Protein AF-A0A8X6UT67-F1 (afdb_monomer_lite)

Radius of gyration: 13.53 Å; chains: 1; bounding box: 36×21×32 Å

Structure (mmCIF, N/CA/C/O backbone):
data_AF-A0A8X6UT67-F1
#
_entry.id   AF-A0A8X6UT67-F1
#
loop_
_atom_site.group_PDB
_atom_site.id
_atom_site.type_symbol
_atom_site.label_atom_id
_atom_site.label_alt_id
_atom_site.label_comp_id
_atom_site.label_asym_id
_atom_site.label_entity_id
_atom_site.label_seq_id
_atom_site.pdbx_PDB_ins_code
_atom_site.Cartn_x
_atom_site.Cartn_y
_atom_site.Cartn_z
_atom_site.occupancy
_atom_site.B_iso_or_equiv
_atom_site.auth_seq_id
_atom_site.auth_comp_id
_atom_site.auth_asym_id
_atom_site.auth_atom_id
_atom_site.pdbx_PDB_model_num
ATOM 1 N N . MET A 1 1 ? -19.183 9.475 1.163 1.00 62.97 1 MET A N 1
ATOM 2 C CA . MET A 1 1 ? -18.033 8.698 0.660 1.00 62.97 1 MET A CA 1
ATOM 3 C C . MET A 1 1 ? -16.882 9.673 0.460 1.00 62.97 1 MET A C 1
ATOM 5 O O . MET A 1 1 ? -17.039 10.593 -0.331 1.00 62.97 1 MET A O 1
ATOM 9 N N . GLY A 1 2 ? -15.803 9.564 1.236 1.00 85.69 2 GLY A N 1
ATOM 10 C CA . GLY A 1 2 ? -14.591 10.366 1.033 1.00 85.69 2 GLY A CA 1
ATOM 11 C C . GLY A 1 2 ? -13.537 9.531 0.311 1.00 85.69 2 GLY A C 1
ATOM 12 O O . GLY A 1 2 ? -13.454 8.331 0.553 1.00 85.69 2 GLY A O 1
ATOM 13 N N . SER A 1 3 ? -12.745 10.143 -0.566 1.00 90.75 3 SER A N 1
ATOM 14 C CA . SER A 1 3 ? -11.637 9.476 -1.256 1.00 90.75 3 SER A CA 1
ATOM 15 C C . SER A 1 3 ? -10.371 10.312 -1.147 1.00 90.75 3 SER A C 1
ATOM 17 O O . SER A 1 3 ? -10.422 11.529 -1.316 1.00 90.75 3 SER A O 1
ATOM 19 N N . ILE A 1 4 ? -9.236 9.654 -0.919 1.00 91.75 4 ILE A N 1
ATOM 20 C CA . ILE A 1 4 ? -7.913 10.281 -0.913 1.00 91.75 4 ILE A CA 1
ATOM 21 C C . ILE A 1 4 ? -7.098 9.658 -2.047 1.00 91.75 4 ILE A C 1
ATOM 23 O O . ILE A 1 4 ? -7.028 8.436 -2.158 1.00 91.75 4 ILE A O 1
ATOM 27 N N . CYS A 1 5 ? -6.491 10.493 -2.893 1.00 92.56 5 CYS A N 1
ATOM 28 C CA . CYS A 1 5 ? -5.656 10.051 -4.007 1.00 92.56 5 CYS A CA 1
ATOM 29 C C . CYS A 1 5 ? -4.205 10.498 -3.795 1.00 92.56 5 CYS A C 1
ATOM 31 O O . CYS A 1 5 ? -3.899 11.688 -3.868 1.00 92.56 5 CYS A O 1
ATOM 33 N N . CYS A 1 6 ? -3.298 9.544 -3.579 1.00 90.94 6 CYS A N 1
ATOM 34 C CA . CYS A 1 6 ? -1.861 9.802 -3.500 1.00 90.94 6 CYS A CA 1
ATOM 35 C C . CYS A 1 6 ? -1.219 9.606 -4.883 1.00 90.94 6 CYS A C 1
ATOM 37 O O . CYS A 1 6 ? -1.074 8.478 -5.352 1.00 90.94 6 CYS A O 1
ATOM 39 N N . SER A 1 7 ? -0.817 10.702 -5.531 1.00 92.19 7 SER A N 1
ATOM 40 C CA . SER A 1 7 ? -0.143 10.702 -6.840 1.00 92.19 7 SER A CA 1
ATOM 41 C C . SER A 1 7 ? 1.250 11.341 -6.755 1.00 92.19 7 SER A C 1
ATOM 43 O O . SER A 1 7 ? 1.596 11.953 -5.748 1.00 92.19 7 SER A O 1
ATOM 45 N N . GLY A 1 8 ? 2.088 11.127 -7.773 1.00 91.06 8 GLY A N 1
ATOM 46 C CA . GLY A 1 8 ? 3.478 11.596 -7.802 1.00 91.06 8 GLY A CA 1
ATOM 47 C C . GLY A 1 8 ? 4.427 10.608 -8.479 1.00 91.06 8 GLY A C 1
ATOM 48 O O . GLY A 1 8 ? 4.061 9.459 -8.751 1.00 91.06 8 GLY A O 1
ATOM 49 N N . GLU A 1 9 ? 5.665 11.030 -8.728 1.00 88.94 9 GLU A N 1
ATOM 50 C CA . GLU A 1 9 ? 6.685 10.209 -9.389 1.00 88.94 9 GLU A CA 1
ATOM 51 C C . GLU A 1 9 ? 7.129 8.998 -8.548 1.00 88.94 9 GLU A C 1
ATOM 53 O O . GLU A 1 9 ? 6.826 8.870 -7.354 1.00 88.94 9 GLU A O 1
ATOM 58 N N . SER A 1 10 ? 7.822 8.052 -9.184 1.00 84.69 10 SER A N 1
ATOM 59 C CA . SER A 1 10 ? 8.427 6.918 -8.479 1.00 84.69 10 SER A CA 1
ATOM 60 C C . SER A 1 10 ? 9.416 7.425 -7.425 1.00 84.69 10 SER A C 1
ATOM 62 O O . SER A 1 10 ? 10.265 8.248 -7.739 1.00 84.69 10 SER A O 1
ATOM 64 N N . GLY A 1 11 ? 9.293 6.949 -6.184 1.00 83.31 11 GLY A N 1
ATOM 65 C CA . GLY A 1 11 ? 10.129 7.404 -5.064 1.00 83.31 11 GLY A CA 1
ATOM 66 C C . GLY A 1 11 ? 9.592 8.619 -4.295 1.00 83.31 11 GLY A C 1
ATOM 67 O O . GLY A 1 11 ? 10.109 8.921 -3.230 1.00 83.31 11 GLY A O 1
ATOM 68 N N . ALA A 1 12 ? 8.503 9.260 -4.736 1.00 87.81 12 ALA A N 1
ATOM 69 C CA . ALA A 1 12 ? 7.937 10.448 -4.074 1.00 87.81 12 ALA A CA 1
ATOM 70 C C . ALA A 1 12 ? 7.244 10.190 -2.711 1.00 87.81 12 ALA A C 1
ATOM 72 O O . ALA A 1 12 ? 6.575 11.073 -2.188 1.00 87.81 12 ALA A O 1
ATOM 73 N N . GLY A 1 13 ? 7.332 8.978 -2.147 1.00 88.88 13 GLY A N 1
ATOM 74 C CA . GLY A 1 13 ? 6.759 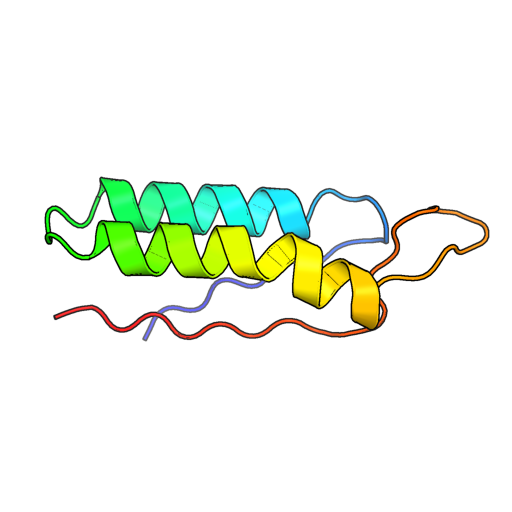8.669 -0.826 1.00 88.88 13 GLY A CA 1
ATOM 75 C C . GLY A 1 13 ? 5.250 8.383 -0.794 1.00 88.88 13 GLY A C 1
ATOM 76 O O . GLY A 1 13 ? 4.635 8.458 0.268 1.00 88.88 13 GLY A O 1
ATOM 77 N N . LYS A 1 14 ? 4.627 8.028 -1.928 1.00 90.69 14 LYS A N 1
ATOM 78 C CA . LYS A 1 14 ? 3.181 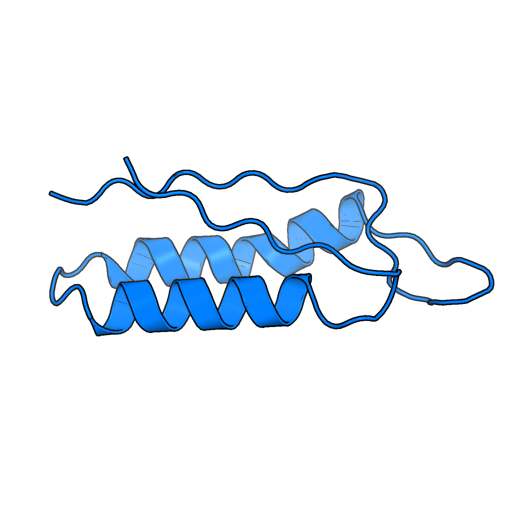7.713 -2.000 1.00 90.69 14 LYS A CA 1
ATOM 79 C C . LYS A 1 14 ? 2.769 6.562 -1.070 1.00 90.69 14 LYS A C 1
ATOM 81 O O . LYS A 1 14 ? 1.751 6.658 -0.386 1.00 90.69 14 LYS A O 1
ATOM 86 N N . THR A 1 15 ? 3.560 5.489 -1.043 1.00 86.12 15 THR A N 1
ATOM 87 C CA . THR A 1 15 ? 3.299 4.299 -0.217 1.00 86.12 15 THR A CA 1
ATOM 88 C C . THR A 1 15 ? 3.371 4.641 1.271 1.00 86.12 15 THR A C 1
ATOM 90 O O . THR A 1 15 ? 2.432 4.354 2.012 1.00 86.12 15 THR A O 1
ATOM 93 N N . GLU A 1 16 ? 4.416 5.362 1.682 1.00 87.12 16 GLU A N 1
ATOM 94 C CA . GLU A 1 16 ? 4.581 5.838 3.061 1.00 87.12 16 GLU A CA 1
ATOM 95 C C . GLU A 1 16 ? 3.463 6.798 3.482 1.00 87.12 16 GLU A C 1
ATOM 97 O O . GLU A 1 16 ? 2.883 6.651 4.557 1.00 87.12 16 GLU A O 1
ATOM 102 N N . SER A 1 17 ? 3.078 7.728 2.604 1.00 91.12 17 SER A N 1
ATOM 103 C CA . SER A 1 17 ? 1.955 8.642 2.856 1.00 91.12 17 SER A CA 1
ATOM 104 C C . SER A 1 17 ? 0.656 7.871 3.103 1.00 91.12 17 SER A C 1
ATOM 106 O O . SER A 1 17 ? -0.077 8.156 4.047 1.00 91.12 17 SER A O 1
ATOM 108 N N . THR A 1 18 ? 0.399 6.842 2.292 1.00 88.56 18 THR A N 1
ATOM 109 C CA . THR A 1 18 ? -0.781 5.982 2.438 1.00 88.56 18 THR A CA 1
ATOM 110 C C . THR A 1 18 ? -0.774 5.247 3.783 1.00 88.56 18 THR A C 1
ATOM 112 O O . THR A 1 18 ? -1.804 5.169 4.450 1.00 88.56 18 THR A O 1
ATOM 115 N N . LYS A 1 19 ? 0.390 4.755 4.225 1.00 84.81 19 LYS A N 1
ATOM 116 C CA . LYS A 1 19 ? 0.568 4.106 5.533 1.00 84.81 19 LYS A CA 1
ATOM 117 C C . LYS A 1 19 ? 0.254 5.050 6.697 1.00 84.81 19 LYS A C 1
ATOM 119 O O . LYS A 1 19 ? -0.489 4.662 7.596 1.00 84.81 19 LYS A O 1
ATOM 124 N N . LEU A 1 20 ? 0.752 6.285 6.658 1.00 88.06 20 LEU A N 1
ATOM 125 C CA . LEU A 1 20 ? 0.478 7.290 7.693 1.00 88.06 20 LEU A CA 1
ATOM 126 C C . LEU A 1 20 ? -1.005 7.672 7.755 1.00 88.06 20 LEU A C 1
ATOM 128 O O . LEU A 1 20 ? -1.569 7.76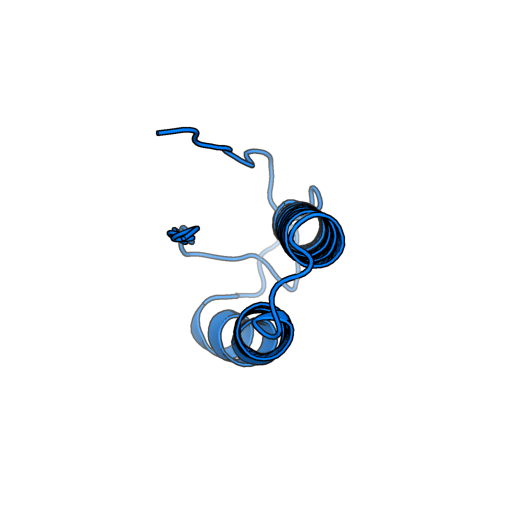1 8.845 1.00 88.06 20 LEU A O 1
ATOM 132 N N . ILE A 1 21 ? -1.658 7.840 6.600 1.00 88.56 21 ILE A N 1
ATOM 133 C CA . ILE A 1 21 ? -3.103 8.108 6.531 1.00 88.56 21 ILE A CA 1
ATOM 134 C C . ILE A 1 21 ? -3.886 6.976 7.203 1.00 88.56 21 ILE A C 1
ATOM 136 O O . ILE A 1 21 ? -4.768 7.240 8.016 1.00 88.56 21 ILE A O 1
ATOM 140 N N . MET A 1 22 ? -3.539 5.720 6.915 1.00 83.88 22 MET A N 1
ATOM 141 C CA . MET A 1 22 ? -4.200 4.558 7.515 1.00 83.88 22 MET A CA 1
ATOM 142 C C . MET A 1 22 ? -3.997 4.493 9.033 1.00 83.88 22 MET A C 1
ATOM 144 O O . MET A 1 22 ? -4.958 4.261 9.764 1.00 83.88 22 MET A O 1
ATOM 148 N N . GLN A 1 23 ? -2.783 4.760 9.523 1.00 82.62 23 GLN A N 1
ATOM 149 C CA . GLN A 1 23 ? -2.499 4.831 10.962 1.00 82.62 23 GLN A CA 1
ATOM 150 C C . GLN A 1 23 ? -3.287 5.949 11.652 1.00 82.62 23 GLN A C 1
ATOM 152 O O . GLN A 1 23 ? -3.842 5.736 12.727 1.00 82.62 23 GLN A O 1
ATOM 157 N N . TYR A 1 24 ? -3.383 7.123 11.025 1.00 86.25 24 TYR A N 1
ATOM 158 C CA . TYR A 1 24 ? -4.174 8.233 11.547 1.00 86.25 24 TYR A CA 1
ATOM 159 C C . TYR A 1 24 ? -5.667 7.890 11.601 1.00 86.25 24 TYR A C 1
ATOM 161 O O . TYR A 1 24 ? -6.305 8.070 12.637 1.00 86.25 24 TYR A O 1
ATOM 169 N N . LEU A 1 25 ? -6.220 7.342 10.513 1.00 82.00 25 LEU A N 1
ATOM 170 C CA . LEU A 1 25 ? -7.619 6.916 10.466 1.00 82.00 25 LEU A CA 1
ATOM 171 C C . LEU A 1 25 ? -7.919 5.855 11.531 1.00 82.00 25 LEU A C 1
ATOM 173 O O . LEU A 1 25 ? -8.978 5.912 12.151 1.00 82.00 25 LEU A O 1
ATOM 177 N N . ALA A 1 26 ? -6.988 4.936 11.784 1.00 78.12 26 ALA A N 1
ATOM 178 C CA . ALA A 1 26 ? -7.104 3.953 12.857 1.00 78.12 26 ALA A CA 1
ATOM 179 C C . ALA A 1 26 ? -7.104 4.608 14.243 1.00 78.12 26 ALA A C 1
ATOM 181 O O . ALA A 1 26 ? -7.989 4.344 15.044 1.00 78.12 26 ALA A O 1
ATOM 182 N N . ALA A 1 27 ? -6.166 5.522 14.505 1.00 79.38 27 ALA A N 1
ATOM 183 C CA . ALA A 1 27 ? -6.044 6.193 15.798 1.00 79.38 27 ALA A CA 1
ATOM 184 C C . ALA A 1 27 ? -7.262 7.069 16.143 1.00 79.38 27 ALA A C 1
ATOM 186 O O . ALA A 1 27 ? -7.666 7.145 17.304 1.00 79.38 27 ALA A O 1
ATOM 187 N N . VAL A 1 28 ? -7.858 7.733 15.146 1.00 82.81 28 VAL A N 1
ATOM 188 C CA . VAL A 1 28 ? -9.057 8.568 15.338 1.00 82.81 28 VAL A CA 1
ATOM 189 C C . VAL A 1 28 ? -10.310 7.711 15.546 1.00 82.81 28 VAL A C 1
ATOM 191 O O . VAL A 1 28 ? -11.201 8.092 16.310 1.00 82.81 28 VAL A O 1
ATOM 194 N N . ASN A 1 29 ? -10.377 6.532 14.926 1.00 73.94 29 ASN A N 1
ATOM 195 C CA . ASN A 1 29 ? -11.466 5.587 15.138 1.00 73.94 29 ASN A CA 1
ATOM 196 C C . ASN A 1 29 ? -11.182 4.711 16.369 1.00 73.94 29 ASN A C 1
ATOM 198 O O . ASN A 1 29 ? -10.554 3.667 16.262 1.00 73.94 29 ASN A O 1
ATOM 202 N N . LYS A 1 30 ? -11.721 5.079 17.542 1.00 64.75 30 LYS A N 1
ATOM 203 C CA . LYS A 1 30 ? -11.578 4.346 18.829 1.00 64.75 30 LYS A CA 1
ATOM 204 C C . LYS A 1 30 ? -12.188 2.925 18.864 1.00 64.75 30 LYS A C 1
ATOM 206 O O . LYS A 1 30 ? -12.396 2.366 19.939 1.00 64.75 30 LYS A O 1
ATOM 211 N N . SER A 1 31 ? -12.527 2.354 17.715 1.00 64.25 31 SER A N 1
ATOM 212 C CA . SER A 1 31 ? -13.023 0.987 17.588 1.00 64.25 31 SER A CA 1
ATOM 213 C C . SER A 1 31 ? -11.862 -0.009 17.771 1.00 64.25 31 SER A C 1
ATOM 215 O O . SER A 1 31 ? -10.744 0.286 17.351 1.00 64.25 31 SER A O 1
ATOM 217 N N . PRO A 1 32 ? -12.085 -1.218 18.328 1.00 58.03 32 PRO A N 1
ATOM 218 C CA . PRO A 1 32 ? -11.066 -2.277 18.443 1.00 58.03 32 PRO A CA 1
ATOM 219 C C . PRO A 1 32 ? -10.499 -2.776 17.091 1.00 58.03 32 PRO A C 1
ATOM 221 O O . PRO A 1 32 ? -9.689 -3.696 17.046 1.00 58.03 32 PRO A O 1
ATOM 224 N N . SER A 1 33 ? -10.890 -2.151 15.978 1.00 59.34 33 SER A N 1
ATOM 225 C CA . SER A 1 33 ? -10.466 -2.401 14.599 1.00 59.34 33 SER A CA 1
ATOM 226 C C . SER A 1 33 ? -9.021 -2.001 14.261 1.00 59.34 33 SER A C 1
ATOM 228 O O . SER A 1 33 ? -8.662 -2.060 13.087 1.00 59.34 33 SER A O 1
ATOM 230 N N . ASN A 1 34 ? -8.171 -1.651 15.236 1.00 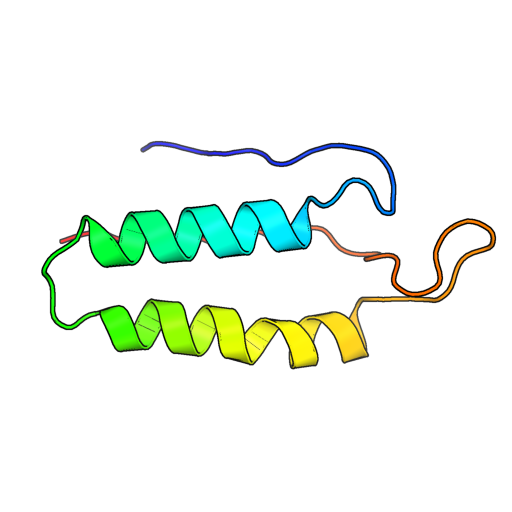64.50 34 ASN A N 1
ATOM 231 C CA . ASN A 1 34 ? -6.726 -1.466 15.002 1.00 64.50 34 ASN A CA 1
ATOM 232 C C . ASN A 1 34 ? -6.079 -2.686 14.325 1.00 64.50 34 ASN A C 1
ATOM 234 O O . ASN A 1 34 ? -5.169 -2.518 13.516 1.00 64.50 34 ASN A O 1
ATOM 238 N N . LEU A 1 35 ? -6.628 -3.885 14.562 1.00 66.62 35 LEU A N 1
ATOM 239 C CA . LEU A 1 35 ? -6.218 -5.122 13.895 1.00 66.62 35 LEU A CA 1
ATOM 240 C C . LEU A 1 35 ? -6.297 -5.038 12.361 1.00 66.62 35 LEU A C 1
ATOM 242 O O . LEU A 1 35 ? -5.444 -5.580 11.670 1.00 66.62 35 LEU A O 1
ATOM 246 N N . ILE A 1 36 ? -7.311 -4.356 11.813 1.00 70.88 36 ILE A N 1
ATOM 247 C CA . ILE A 1 36 ? -7.500 -4.243 10.358 1.00 70.88 36 ILE A CA 1
ATOM 248 C C . ILE A 1 36 ? -6.410 -3.352 9.764 1.00 70.88 36 ILE A C 1
ATOM 250 O O . ILE A 1 36 ? -5.835 -3.669 8.726 1.00 70.88 36 ILE A O 1
ATOM 254 N N . THR A 1 37 ? -6.091 -2.246 10.435 1.00 70.88 37 THR A N 1
ATOM 255 C CA . THR A 1 37 ? -5.022 -1.353 9.989 1.00 70.88 37 THR A CA 1
ATOM 256 C C . THR A 1 37 ? -3.668 -2.046 10.068 1.00 70.88 37 THR A C 1
ATOM 258 O O . THR A 1 37 ? -2.908 -1.961 9.109 1.00 70.88 37 THR A O 1
ATOM 261 N N . GLU A 1 38 ? -3.381 -2.774 11.148 1.00 75.06 38 GLU A N 1
ATOM 262 C CA . GLU A 1 38 ? -2.154 -3.571 11.269 1.00 75.06 38 GLU A CA 1
ATOM 263 C C . GLU A 1 38 ? -2.041 -4.609 10.149 1.00 75.06 38 GLU A C 1
ATOM 265 O O . GLU A 1 38 ? -1.033 -4.623 9.449 1.00 75.06 38 GLU A O 1
ATOM 270 N N . GLN A 1 39 ? -3.101 -5.373 9.868 1.00 77.88 39 GLN A N 1
ATOM 271 C CA . GLN A 1 39 ? -3.119 -6.333 8.757 1.00 77.88 39 GLN A CA 1
ATOM 272 C C . GLN A 1 39 ? -2.882 -5.671 7.393 1.00 77.88 39 GLN A C 1
ATOM 274 O O . GLN A 1 39 ? -2.162 -6.208 6.551 1.00 77.88 39 GLN A O 1
ATOM 279 N N . ILE A 1 40 ? -3.451 -4.484 7.156 1.00 76.69 40 ILE A N 1
ATOM 280 C CA . ILE A 1 40 ? -3.223 -3.735 5.912 1.00 76.69 40 ILE A CA 1
ATOM 281 C C . ILE A 1 40 ? -1.762 -3.274 5.799 1.00 76.69 40 ILE A C 1
ATOM 283 O O . ILE A 1 40 ? -1.205 -3.266 4.697 1.00 76.69 40 ILE A O 1
ATOM 287 N N . LEU A 1 41 ? -1.135 -2.895 6.916 1.00 78.44 41 LEU A N 1
ATOM 288 C CA . LEU A 1 41 ? 0.280 -2.527 6.953 1.00 78.44 41 LEU A CA 1
ATOM 289 C C . LEU A 1 41 ? 1.192 -3.741 6.756 1.00 78.44 41 LEU A C 1
ATOM 291 O O . LEU A 1 41 ? 2.173 -3.637 6.023 1.00 78.44 41 LEU A O 1
ATOM 295 N N . GLU A 1 42 ? 0.855 -4.887 7.344 1.00 83.75 42 GLU A N 1
ATOM 296 C CA . GLU A 1 42 ? 1.582 -6.151 7.176 1.00 83.75 42 GLU A CA 1
ATOM 297 C C . GLU A 1 42 ? 1.452 -6.728 5.761 1.00 83.75 42 GLU A C 1
ATOM 299 O O . GLU A 1 42 ? 2.368 -7.387 5.269 1.00 83.75 42 GLU A O 1
ATOM 304 N N . ALA A 1 43 ? 0.358 -6.431 5.058 1.00 84.44 43 ALA A N 1
ATOM 305 C CA . ALA A 1 43 ? 0.191 -6.814 3.662 1.00 84.44 43 ALA A CA 1
ATOM 306 C C . ALA A 1 43 ? 1.104 -6.023 2.703 1.00 84.44 43 ALA A C 1
ATOM 308 O O . ALA A 1 43 ? 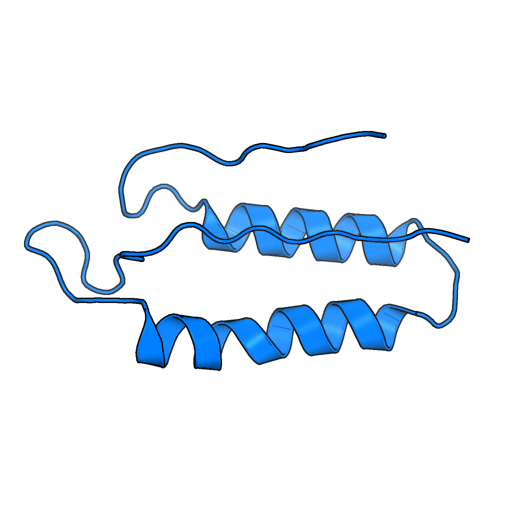1.329 -6.475 1.580 1.00 84.44 43 ALA A O 1
ATOM 309 N N . ASN A 1 44 ? 1.645 -4.859 3.099 1.00 83.75 44 ASN A N 1
ATOM 310 C CA . ASN A 1 44 ? 2.489 -4.039 2.217 1.00 83.75 44 ASN A CA 1
ATOM 311 C C . ASN A 1 44 ? 3.751 -4.774 1.741 1.00 83.75 44 ASN A C 1
ATOM 313 O O . ASN A 1 44 ? 3.908 -4.868 0.528 1.00 83.75 44 ASN A O 1
ATOM 317 N N . PRO A 1 45 ? 4.606 -5.349 2.612 1.00 88.62 45 PRO A N 1
ATOM 318 C CA . PRO A 1 45 ? 5.763 -6.132 2.175 1.00 88.62 45 PRO A CA 1
ATOM 319 C C . PRO A 1 45 ? 5.428 -7.220 1.149 1.00 88.62 45 PRO A C 1
ATOM 321 O O . PRO A 1 45 ? 6.188 -7.437 0.208 1.00 88.62 45 PRO A O 1
ATOM 324 N N . LEU A 1 46 ? 4.275 -7.879 1.303 1.00 88.88 46 LEU A N 1
ATOM 325 C CA . LEU A 1 46 ? 3.819 -8.905 0.370 1.00 88.88 46 LEU A CA 1
ATOM 326 C C . LEU A 1 46 ? 3.399 -8.296 -0.973 1.00 88.88 46 LEU A C 1
ATOM 328 O O . LEU A 1 46 ? 3.800 -8.774 -2.024 1.00 88.88 46 LEU A O 1
ATOM 332 N N . LEU A 1 47 ? 2.633 -7.208 -0.970 1.00 86.56 47 LEU A N 1
ATOM 333 C CA . LEU A 1 47 ? 2.256 -6.524 -2.210 1.00 86.56 47 LEU A CA 1
ATOM 334 C C . LEU A 1 47 ? 3.468 -5.919 -2.930 1.00 86.56 47 LEU A C 1
ATOM 336 O O . LEU A 1 47 ? 3.523 -5.923 -4.158 1.00 86.56 47 LEU A O 1
ATOM 340 N N . GLU A 1 48 ? 4.446 -5.421 -2.179 1.00 88.19 48 GLU A N 1
ATOM 341 C CA . GLU A 1 48 ? 5.693 -4.897 -2.722 1.00 88.19 48 GLU A CA 1
ATOM 342 C C . GLU A 1 48 ? 6.551 -6.002 -3.340 1.00 88.19 48 GLU A C 1
ATOM 344 O O . GLU A 1 48 ? 7.077 -5.805 -4.431 1.00 88.19 48 GLU A O 1
ATOM 349 N N . SER A 1 49 ? 6.641 -7.183 -2.722 1.00 89.00 49 SER A N 1
ATOM 350 C CA . SER A 1 49 ? 7.444 -8.284 -3.269 1.00 89.00 49 SER A CA 1
ATOM 351 C C . SER A 1 49 ? 6.921 -8.808 -4.612 1.00 89.00 49 SER A C 1
ATOM 353 O O . SER A 1 49 ? 7.717 -9.223 -5.452 1.00 89.00 49 SER A O 1
ATOM 355 N N . PHE A 1 50 ? 5.605 -8.747 -4.845 1.00 90.50 50 PHE A N 1
ATOM 356 C CA . PHE A 1 50 ? 4.996 -9.124 -6.126 1.00 90.50 50 PHE A CA 1
ATOM 357 C C . PHE A 1 50 ? 4.895 -7.969 -7.130 1.00 90.50 50 PHE A C 1
ATOM 359 O O . PHE A 1 50 ? 4.892 -8.204 -8.338 1.00 90.50 50 PHE A O 1
ATOM 366 N N . GLY A 1 51 ? 4.745 -6.733 -6.653 1.00 88.12 51 GLY A N 1
ATOM 367 C CA . GLY A 1 51 ? 4.333 -5.600 -7.482 1.00 88.12 51 GLY A CA 1
ATOM 368 C C . GLY A 1 51 ? 5.379 -4.503 -7.668 1.00 88.12 51 GLY A C 1
ATOM 369 O O . GLY A 1 51 ? 5.204 -3.636 -8.534 1.00 88.12 51 GLY A O 1
ATOM 370 N N . ASN A 1 52 ? 6.457 -4.508 -6.884 1.00 91.19 52 ASN A N 1
ATOM 371 C CA . ASN A 1 52 ? 7.552 -3.565 -7.052 1.00 91.19 52 ASN A CA 1
ATOM 372 C C . ASN A 1 52 ? 8.642 -4.155 -7.943 1.00 91.19 52 ASN A C 1
ATOM 374 O O . ASN A 1 52 ? 8.911 -5.353 -7.953 1.00 91.19 52 ASN A O 1
ATOM 378 N N . ALA A 1 53 ? 9.290 -3.279 -8.701 1.00 89.19 53 ALA A N 1
ATOM 379 C CA . ALA A 1 53 ? 10.426 -3.630 -9.528 1.00 89.19 53 ALA A CA 1
ATOM 380 C C . ALA A 1 53 ? 11.505 -2.555 -9.424 1.00 89.19 53 ALA A C 1
ATOM 382 O O . ALA A 1 53 ? 11.216 -1.359 -9.289 1.00 89.19 53 ALA A O 1
ATOM 383 N N . LYS A 1 54 ? 12.757 -2.985 -9.575 1.00 89.44 54 LYS A N 1
ATOM 384 C CA . LYS A 1 54 ? 13.870 -2.074 -9.804 1.00 89.44 54 LYS A CA 1
ATOM 385 C C . LYS A 1 54 ? 13.721 -1.418 -11.172 1.00 89.44 54 LYS A C 1
ATOM 387 O O . LYS A 1 54 ? 13.511 -2.077 -12.188 1.00 89.44 54 LYS A O 1
ATOM 392 N N . THR A 1 55 ? 13.850 -0.101 -11.194 1.00 86.44 55 THR A N 1
ATOM 393 C CA . THR A 1 55 ? 13.875 0.727 -12.403 1.00 86.44 55 THR A CA 1
ATOM 394 C C . THR A 1 55 ? 15.165 1.536 -12.434 1.00 86.44 55 THR A C 1
ATOM 396 O O . THR A 1 55 ? 15.882 1.605 -11.442 1.00 86.44 55 THR A O 1
ATOM 399 N N . VAL A 1 56 ? 15.443 2.219 -13.546 1.00 87.25 56 VAL A N 1
ATOM 400 C CA . VAL A 1 56 ? 16.632 3.084 -13.676 1.00 87.25 56 VAL A CA 1
ATOM 401 C C . VAL A 1 56 ? 16.679 4.192 -12.609 1.00 87.25 56 VAL A C 1
ATOM 403 O O . VAL A 1 56 ? 17.759 4.645 -12.251 1.00 87.25 56 VAL A O 1
ATOM 406 N N . ARG A 1 57 ? 15.522 4.641 -12.098 1.00 81.69 57 ARG A N 1
ATOM 407 C CA . ARG A 1 57 ? 15.414 5.797 -11.187 1.00 81.69 57 ARG A CA 1
ATOM 408 C C . ARG A 1 57 ? 15.068 5.436 -9.740 1.00 81.69 57 ARG A C 1
ATOM 410 O O . ARG A 1 57 ? 15.170 6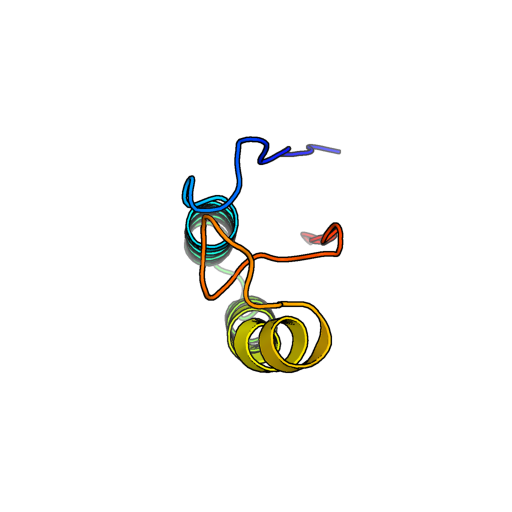.292 -8.872 1.00 81.69 57 ARG A O 1
ATOM 417 N N . ASN A 1 58 ? 14.600 4.216 -9.487 1.00 81.81 58 ASN A N 1
ATOM 418 C CA . ASN A 1 58 ? 14.166 3.771 -8.164 1.00 81.81 58 ASN A CA 1
ATOM 419 C C . ASN A 1 58 ? 14.208 2.241 -8.093 1.00 81.81 58 ASN A C 1
ATOM 421 O O . ASN A 1 58 ? 13.587 1.570 -8.924 1.00 81.81 58 ASN A O 1
ATOM 425 N N . ASP A 1 59 ? 14.893 1.718 -7.081 1.00 85.94 59 ASP A N 1
ATOM 426 C CA . ASP A 1 59 ? 15.065 0.286 -6.841 1.00 85.94 59 ASP A CA 1
ATOM 427 C C . ASP A 1 59 ? 13.798 -0.404 -6.313 1.00 85.94 59 ASP A C 1
ATOM 429 O O . ASP A 1 59 ? 13.665 -1.614 -6.468 1.00 85.94 59 ASP A O 1
ATOM 433 N N . ASN A 1 60 ? 12.843 0.357 -5.767 1.00 84.38 60 ASN A N 1
ATOM 434 C CA . ASN A 1 60 ? 11.580 -0.153 -5.232 1.00 84.38 60 ASN A CA 1
ATOM 435 C C . ASN A 1 60 ? 10.376 0.580 -5.858 1.00 84.38 60 ASN A C 1
ATOM 437 O O . ASN A 1 60 ? 9.609 1.272 -5.186 1.00 84.38 60 ASN A O 1
ATOM 441 N N . SER A 1 61 ? 10.249 0.522 -7.189 1.00 85.12 61 SER A N 1
ATOM 442 C CA . SER A 1 61 ? 9.175 1.203 -7.923 1.00 85.12 61 SER A CA 1
ATOM 443 C C . SER A 1 61 ? 7.937 0.318 -8.037 1.00 85.12 61 SER A C 1
ATOM 445 O O . SER A 1 61 ? 7.969 -0.691 -8.740 1.00 85.12 61 SER A O 1
ATOM 447 N N . SER A 1 62 ? 6.821 0.718 -7.423 1.00 86.56 62 SER A N 1
ATOM 448 C CA . SER A 1 62 ? 5.535 0.041 -7.633 1.00 86.56 62 SER A CA 1
ATOM 449 C C . SER A 1 62 ? 5.081 0.154 -9.087 1.00 86.56 62 SER A C 1
ATOM 451 O O . SER A 1 62 ? 5.012 1.250 -9.651 1.00 86.56 62 SER A O 1
ATOM 453 N N . ARG A 1 63 ? 4.760 -0.989 -9.698 1.00 88.69 63 ARG A N 1
ATOM 454 C CA . ARG A 1 63 ? 4.272 -1.100 -11.084 1.00 88.69 63 ARG A CA 1
ATOM 455 C C . ARG A 1 63 ? 2.774 -1.395 -11.168 1.00 88.69 63 ARG A C 1
ATOM 457 O O . ARG A 1 63 ? 2.272 -1.733 -12.234 1.00 88.69 63 ARG A O 1
ATOM 464 N N . PHE A 1 64 ? 2.070 -1.220 -10.056 1.00 88.62 64 PHE A N 1
ATOM 465 C CA . PHE A 1 64 ? 0.631 -1.398 -9.915 1.00 88.62 64 PHE A CA 1
ATOM 466 C C . PHE A 1 64 ? 0.016 -0.196 -9.189 1.00 88.62 64 PHE A C 1
ATOM 468 O O . PHE A 1 64 ? 0.690 0.499 -8.425 1.00 88.62 64 PHE A O 1
ATOM 475 N N . GLY A 1 65 ? -1.274 0.045 -9.428 1.00 86.38 65 GLY A N 1
ATOM 476 C CA . GLY A 1 65 ? -2.077 0.955 -8.613 1.00 86.38 65 GLY A CA 1
ATOM 477 C C . GLY A 1 65 ? -2.671 0.206 -7.423 1.00 86.38 65 GLY A C 1
ATOM 478 O O . GLY A 1 65 ? -3.185 -0.898 -7.592 1.00 86.38 65 GLY A O 1
ATOM 479 N N . LYS A 1 66 ? -2.616 0.798 -6.227 1.00 87.94 66 LYS A N 1
ATOM 480 C CA . LYS A 1 66 ? -3.234 0.236 -5.021 1.00 87.94 66 LYS A CA 1
ATOM 481 C C . LYS A 1 66 ? -4.515 1.003 -4.696 1.00 87.94 66 LYS A C 1
ATOM 483 O O . LYS A 1 66 ? -4.463 2.211 -4.484 1.00 87.94 66 LYS A O 1
ATOM 488 N N . TYR A 1 67 ? -5.640 0.298 -4.637 1.00 89.06 67 TYR A N 1
ATOM 489 C CA . TYR A 1 67 ? -6.919 0.822 -4.156 1.00 89.06 67 TYR A CA 1
ATOM 490 C C . TYR A 1 67 ? -7.273 0.136 -2.836 1.00 89.06 67 TYR A C 1
ATOM 492 O O . TYR A 1 67 ? -7.130 -1.080 -2.719 1.00 89.06 67 TYR A O 1
ATOM 500 N N . MET A 1 68 ? -7.687 0.913 -1.836 1.00 85.19 68 MET A N 1
ATOM 501 C CA . MET A 1 68 ? -8.104 0.403 -0.530 1.00 85.19 68 MET A CA 1
ATOM 502 C C . MET A 1 68 ? -9.406 1.076 -0.124 1.00 85.19 68 MET A C 1
ATOM 504 O O . MET A 1 68 ? -9.506 2.303 -0.153 1.00 85.19 68 MET A O 1
ATOM 508 N N . GLU A 1 69 ? -10.374 0.263 0.279 1.00 85.81 69 GLU A N 1
ATOM 509 C CA . GLU A 1 69 ? -11.659 0.724 0.783 1.00 85.81 69 GLU A CA 1
ATOM 510 C C . GLU A 1 69 ? -11.725 0.468 2.289 1.00 85.81 69 GLU A C 1
ATOM 512 O O . GLU A 1 69 ? -11.447 -0.635 2.761 1.00 85.81 69 GLU A O 1
ATOM 517 N N . VAL A 1 70 ? -12.037 1.516 3.052 1.00 79.94 70 VAL A N 1
ATOM 518 C CA . VAL A 1 70 ? -12.134 1.455 4.512 1.00 79.94 70 VAL A CA 1
ATOM 519 C C . VAL A 1 70 ? -13.572 1.742 4.900 1.00 79.94 70 VAL A C 1
ATOM 521 O O . VAL A 1 70 ? -14.091 2.828 4.637 1.00 79.94 70 VAL A O 1
ATOM 524 N N . HIS A 1 71 ? -14.208 0.765 5.538 1.00 79.81 71 HIS A N 1
ATOM 525 C CA . HIS A 1 71 ? -15.582 0.874 6.006 1.00 79.81 71 HIS A CA 1
ATOM 526 C C . HIS A 1 71 ? -15.589 1.203 7.497 1.00 79.81 71 HIS A C 1
ATOM 528 O O . HIS A 1 71 ? -15.101 0.425 8.318 1.00 79.81 71 HIS A O 1
ATOM 534 N N . PHE A 1 72 ? -16.162 2.353 7.841 1.00 74.38 72 PHE A N 1
ATOM 535 C CA . PHE A 1 72 ? -16.429 2.740 9.223 1.00 74.38 72 PHE A CA 1
ATOM 536 C C . PHE A 1 72 ? -17.853 2.312 9.603 1.00 74.38 72 PHE A C 1
ATOM 538 O O . PHE A 1 72 ? -18.749 2.342 8.754 1.00 74.38 72 PHE A O 1
ATOM 545 N N . LYS A 1 73 ? -18.045 1.891 10.856 1.00 65.69 73 LYS A N 1
ATOM 546 C CA . LYS A 1 73 ? -19.364 1.648 11.455 1.00 65.69 73 LYS A CA 1
ATOM 547 C C . LYS A 1 73 ? -19.785 2.838 12.298 1.00 65.69 73 LYS A C 1
ATOM 549 O O . LYS A 1 73 ? -18.891 3.407 12.961 1.00 65.69 73 LYS A O 1
#

Foldseek 3Di:
DDDDDQDDDFPPCSVVVVLVVLVVVLVVPPDPCVVVSVVVVVCVVVQQVVAFDCDPVDRRGGPDDDDDDDDDD

Organism: Nephila pilipes (NCBI:txid299642)

Sequence (73 aa):
MGSICCSGESGAGKTESTKLIMQYLAAVNKSPSNLITEQILEANPLLESFGNAKTVRNDNSSRFGKYMEVHFK

pLDDT: mean 82.81, std 8.45, range [58.03, 92.56]

Secondary structure (DSSP, 8-state):
--------STTSSHHHHHHHHHHHHHHHS-STTHHHHHHHHHHHHHHHHHHEE--SS-TTEE-S---------

InterPro domains:
  IPR001609 Myosin head, motor domain-like [PF00063] (3-72)
  IPR001609 Myosin head, motor domain-like [PR00193] (1-26)
  IPR001609 Myosin head, motor domain-like [PR00193] (45-72)
  IPR001609 Myosin head, motor domain-like [PS51456] (1-73)
  IPR027417 P-loop containing nucleoside triphosphate hydrolase [SSF52540] (3-72)
  IPR036961 Kinesin motor domain superfamily [G3DSA:3.40.850.10] (2-73)